Protein AF-A0A4Y2TIR6-F1 (afdb_monomer_lite)

Secondary structure (DSSP, 8-state):
--HHHHHHHTT-----PPTT-GGG----SGGGGTTPPPSSHHHHHHHHHHHHHT--HHHHHHHHHHHHHHHHHGGGSTT-----

Sequence (84 aa):
MTIPILVTKLKWEVWSHPLYCPDLASNPGFKHLSGTRFSSNNDVKTAAENGLNGKGRDFYQAGLNKLVLRSDKCPNRFGDYVEK

Structure (mmCIF, N/CA/C/O backbone):
data_AF-A0A4Y2TIR6-F1
#
_entry.id   AF-A0A4Y2TIR6-F1
#
loop_
_atom_site.group_PDB
_atom_site.id
_atom_site.type_symbol
_atom_site.label_atom_id
_atom_site.label_alt_id
_atom_site.label_comp_id
_atom_site.label_asym_id
_atom_site.label_entity_id
_atom_site.label_seq_id
_atom_site.pdbx_PDB_ins_code
_atom_site.Cartn_x
_atom_site.Cartn_y
_atom_site.Cartn_z
_atom_site.occupancy
_atom_site.B_iso_or_equiv
_atom_site.auth_seq_id
_atom_site.auth_comp_id
_atom_site.auth_asym_id
_atom_site.auth_atom_id
_atom_site.pdbx_PDB_model_num
ATOM 1 N N . MET A 1 1 ? 19.705 -4.036 8.734 1.00 51.28 1 MET A N 1
ATOM 2 C CA . MET A 1 1 ? 19.476 -5.041 7.671 1.00 51.28 1 MET A CA 1
ATOM 3 C C . MET A 1 1 ? 18.809 -4.306 6.518 1.00 51.28 1 MET A C 1
ATOM 5 O O . MET A 1 1 ? 17.777 -3.694 6.754 1.00 51.28 1 MET A O 1
ATOM 9 N N . THR A 1 2 ? 19.433 -4.219 5.344 1.00 68.88 2 THR A N 1
ATOM 10 C CA . THR A 1 2 ? 18.883 -3.438 4.222 1.00 68.88 2 THR A CA 1
ATOM 11 C C . THR A 1 2 ? 17.811 -4.249 3.488 1.00 68.88 2 THR A C 1
ATOM 13 O O . THR A 1 2 ? 17.925 -5.469 3.366 1.00 68.88 2 THR A O 1
ATOM 16 N N . ILE A 1 3 ? 16.764 -3.570 3.010 1.00 77.81 3 ILE A N 1
ATOM 17 C CA . ILE A 1 3 ? 15.609 -4.155 2.301 1.00 77.81 3 ILE A CA 1
ATOM 18 C C . ILE A 1 3 ? 16.014 -5.167 1.197 1.00 77.81 3 ILE A C 1
ATOM 20 O O . ILE A 1 3 ? 15.400 -6.234 1.144 1.00 77.81 3 ILE A O 1
ATOM 24 N N . PRO A 1 4 ? 17.081 -4.947 0.393 1.00 78.00 4 PRO A N 1
ATOM 25 C CA . PRO A 1 4 ? 17.499 -5.899 -0.643 1.00 78.00 4 PRO A CA 1
ATOM 26 C C . PRO A 1 4 ? 17.916 -7.280 -0.112 1.00 78.00 4 PRO A C 1
ATOM 28 O O . PRO A 1 4 ? 17.672 -8.288 -0.766 1.00 78.00 4 PRO A O 1
ATOM 31 N N . ILE A 1 5 ? 18.504 -7.355 1.089 1.00 85.19 5 ILE A N 1
ATOM 32 C CA . ILE A 1 5 ? 18.967 -8.624 1.683 1.00 85.19 5 ILE A CA 1
ATOM 33 C C . ILE A 1 5 ? 17.780 -9.499 2.110 1.00 85.19 5 ILE A C 1
ATOM 35 O O . ILE A 1 5 ? 17.857 -10.725 2.075 1.00 85.19 5 ILE A O 1
ATOM 39 N N . LEU A 1 6 ? 16.679 -8.884 2.546 1.00 89.50 6 LEU A N 1
ATOM 40 C CA . LEU A 1 6 ? 15.480 -9.625 2.933 1.00 89.50 6 LEU A CA 1
ATOM 41 C C . LEU A 1 6 ? 14.775 -10.212 1.704 1.00 89.50 6 LEU A C 1
ATOM 43 O O . LEU A 1 6 ? 14.341 -11.361 1.742 1.00 89.50 6 LEU A O 1
ATOM 47 N N . VAL A 1 7 ? 14.719 -9.455 0.607 1.00 89.94 7 VAL A N 1
ATOM 48 C CA . VAL A 1 7 ? 14.085 -9.893 -0.643 1.00 89.94 7 VAL A CA 1
ATOM 49 C C . VAL A 1 7 ? 14.789 -11.117 -1.234 1.00 89.94 7 VAL A C 1
ATOM 51 O O . VAL A 1 7 ? 14.125 -12.093 -1.587 1.00 89.94 7 VAL A O 1
ATOM 54 N N . THR A 1 8 ? 16.126 -11.126 -1.250 1.00 86.00 8 THR A N 1
ATOM 55 C CA . THR A 1 8 ? 16.892 -12.283 -1.745 1.00 86.00 8 THR A CA 1
ATOM 56 C C . THR A 1 8 ? 16.699 -13.523 -0.874 1.00 86.00 8 THR A C 1
ATOM 58 O O . THR A 1 8 ? 16.554 -14.624 -1.403 1.00 86.00 8 THR A O 1
ATOM 61 N N . LYS A 1 9 ? 16.615 -13.367 0.454 1.00 93.06 9 LYS A N 1
ATOM 62 C CA . LYS A 1 9 ? 16.324 -14.480 1.379 1.00 93.06 9 LYS A CA 1
ATOM 63 C C . LYS A 1 9 ? 14.940 -15.090 1.164 1.00 93.06 9 LYS A C 1
ATOM 65 O O . LYS A 1 9 ? 14.791 -16.303 1.280 1.00 93.06 9 LYS A O 1
ATOM 70 N N . LEU A 1 10 ? 13.948 -14.264 0.840 1.00 93.69 10 LEU A N 1
ATOM 71 C CA . LEU A 1 10 ? 12.588 -14.713 0.531 1.00 93.69 10 LEU A CA 1
ATOM 72 C C . LEU A 1 10 ? 12.444 -15.243 -0.906 1.00 93.69 10 LEU A C 1
ATOM 74 O O . LEU A 1 10 ? 11.381 -15.752 -1.252 1.00 93.69 10 LEU A O 1
ATOM 78 N N . LYS A 1 11 ? 13.509 -15.168 -1.723 1.00 93.06 11 LYS A N 1
ATOM 79 C CA . LYS A 1 11 ? 13.521 -15.529 -3.152 1.00 93.06 11 LYS A CA 1
ATOM 80 C C . LYS A 1 11 ? 12.470 -14.769 -3.968 1.00 93.06 11 LYS A C 1
ATOM 82 O O . LYS A 1 11 ? 11.918 -15.308 -4.923 1.00 93.06 11 LYS A O 1
ATOM 87 N N . TRP A 1 12 ? 12.162 -13.539 -3.569 1.00 91.56 12 TRP A N 1
ATOM 88 C CA . TRP A 1 12 ? 11.214 -12.699 -4.293 1.00 91.56 12 TRP A CA 1
ATOM 89 C C . TRP A 1 12 ? 11.926 -11.904 -5.381 1.00 91.56 12 TRP A C 1
ATOM 91 O O . TRP A 1 12 ? 13.076 -11.492 -5.223 1.00 91.56 12 TRP A O 1
ATOM 101 N N . GLU A 1 13 ? 11.221 -11.677 -6.482 1.00 86.94 13 GLU A N 1
ATOM 102 C CA . GLU A 1 13 ? 11.698 -10.841 -7.575 1.00 86.94 13 GLU A CA 1
ATOM 103 C C . GLU A 1 13 ? 11.405 -9.364 -7.281 1.00 86.94 13 GLU A C 1
ATOM 105 O O . GLU A 1 13 ? 10.300 -9.004 -6.866 1.00 86.94 13 GLU A O 1
ATOM 110 N N . VAL A 1 14 ? 12.401 -8.500 -7.489 1.00 81.19 14 VAL A N 1
ATOM 111 C CA . VAL A 1 14 ? 12.233 -7.047 -7.371 1.00 81.19 14 VAL A CA 1
ATOM 112 C C . VAL A 1 14 ? 11.833 -6.502 -8.731 1.00 81.19 14 VAL A C 1
ATOM 114 O O . VAL A 1 14 ? 12.639 -6.493 -9.658 1.00 81.19 14 VAL A O 1
ATOM 117 N N . TRP A 1 15 ? 10.605 -6.008 -8.836 1.00 75.19 15 TRP A N 1
ATOM 118 C CA . TRP A 1 15 ? 10.146 -5.321 -10.038 1.00 75.19 15 TRP A CA 1
ATOM 119 C C . TRP A 1 15 ? 10.817 -3.947 -10.155 1.00 75.19 15 TRP A C 1
ATOM 121 O O . TRP A 1 15 ? 10.879 -3.182 -9.188 1.00 75.19 15 TRP A O 1
ATOM 131 N N . SER A 1 16 ? 11.326 -3.624 -11.345 1.00 71.88 16 SER A N 1
ATOM 132 C CA . SER A 1 16 ? 11.912 -2.319 -11.646 1.00 71.88 16 SER A CA 1
ATOM 133 C C . SER A 1 16 ? 10.810 -1.262 -11.751 1.00 71.88 16 SER A C 1
ATOM 135 O O . SER A 1 16 ? 10.080 -1.183 -12.735 1.00 71.88 16 SER A O 1
ATOM 137 N N . HIS A 1 17 ? 10.682 -0.422 -10.723 1.00 63.34 17 HIS A N 1
ATOM 138 C CA . HIS A 1 17 ? 9.802 0.742 -10.775 1.00 63.34 17 HIS A CA 1
ATOM 139 C C . HIS A 1 17 ? 10.532 1.909 -11.455 1.00 63.34 17 HIS A C 1
ATOM 141 O O . HIS A 1 17 ? 11.537 2.376 -10.911 1.00 63.34 17 HIS A O 1
ATOM 147 N N . PRO A 1 18 ? 10.061 2.408 -12.614 1.00 61.72 18 PRO A N 1
ATOM 148 C CA . PRO A 1 18 ? 10.624 3.618 -13.194 1.00 61.72 18 PRO A CA 1
ATOM 149 C C . PRO A 1 18 ? 10.465 4.787 -12.213 1.00 61.72 18 PRO A C 1
ATOM 151 O O . PRO A 1 18 ? 9.439 4.922 -11.537 1.00 61.72 18 PRO A O 1
ATOM 154 N N . LEU A 1 19 ? 11.505 5.621 -12.117 1.00 57.62 19 LEU A N 1
ATOM 155 C CA . LEU A 1 19 ? 11.509 6.812 -11.271 1.00 57.62 19 LEU A CA 1
ATOM 156 C C . LEU A 1 19 ? 10.318 7.706 -11.644 1.00 57.62 19 LEU A C 1
ATOM 158 O O . LEU A 1 19 ? 10.199 8.151 -12.779 1.00 57.62 19 LEU A O 1
ATOM 162 N N . TYR A 1 20 ? 9.456 7.964 -10.658 1.00 55.19 20 TYR A N 1
ATOM 163 C CA . TYR A 1 20 ? 8.322 8.884 -10.749 1.00 55.19 20 TYR A CA 1
ATOM 164 C C . TYR A 1 20 ? 7.206 8.484 -11.736 1.00 55.19 20 TYR A C 1
ATOM 166 O O . TYR A 1 20 ? 6.752 9.289 -12.541 1.00 55.19 20 TYR A O 1
ATOM 174 N N . CYS A 1 21 ? 6.681 7.258 -11.629 1.00 62.09 21 CYS A N 1
ATOM 175 C CA . CYS A 1 21 ? 5.388 6.913 -12.232 1.00 62.09 21 CYS A CA 1
ATOM 176 C C . CYS A 1 21 ? 4.302 6.752 -11.147 1.00 62.09 21 CYS A C 1
ATOM 178 O O . CYS A 1 21 ? 4.004 5.625 -10.738 1.00 62.09 21 CYS A O 1
ATOM 180 N N . PRO A 1 22 ? 3.696 7.854 -10.651 1.00 60.81 22 PRO A N 1
ATOM 181 C CA . PRO A 1 22 ? 2.614 7.788 -9.659 1.00 60.81 22 PRO A CA 1
ATOM 182 C C . PRO A 1 22 ? 1.416 6.977 -10.168 1.00 60.81 22 PRO A C 1
ATOM 184 O O . PRO A 1 22 ? 0.642 6.442 -9.378 1.00 60.81 22 PRO A O 1
ATOM 187 N N . ASP A 1 23 ? 1.305 6.815 -11.487 1.00 61.09 23 ASP A N 1
ATOM 188 C CA . ASP A 1 23 ? 0.299 5.981 -12.115 1.00 61.09 23 ASP A CA 1
ATOM 189 C C . ASP A 1 23 ? 0.470 4.476 -11.848 1.00 61.09 23 ASP A C 1
ATOM 191 O O . ASP A 1 23 ? -0.523 3.743 -11.853 1.00 61.09 23 ASP A O 1
ATOM 195 N N . LEU A 1 24 ? 1.681 4.001 -11.558 1.00 60.62 24 LEU A N 1
ATOM 196 C CA . LEU A 1 24 ? 1.927 2.597 -11.202 1.00 60.62 24 LEU A CA 1
ATOM 197 C C . LEU A 1 24 ? 1.665 2.311 -9.716 1.00 60.62 24 LEU A C 1
ATOM 199 O O . LEU A 1 24 ? 1.580 1.152 -9.313 1.00 60.62 24 LEU A O 1
ATOM 203 N N . ALA A 1 25 ? 1.483 3.341 -8.887 1.00 59.75 25 ALA A N 1
ATOM 204 C CA . ALA A 1 25 ? 1.066 3.158 -7.506 1.00 59.75 25 ALA A CA 1
ATOM 205 C C . ALA A 1 25 ? -0.450 2.917 -7.466 1.00 59.75 25 ALA A C 1
ATOM 207 O O . ALA A 1 25 ? -1.253 3.847 -7.365 1.00 59.75 25 ALA A O 1
ATOM 208 N N . SER A 1 26 ? -0.864 1.649 -7.535 1.00 61.47 26 SER A N 1
ATOM 209 C CA . SER A 1 26 ? -2.255 1.266 -7.274 1.00 61.47 26 SER A CA 1
ATOM 210 C C . SER A 1 26 ? -2.572 1.488 -5.792 1.00 61.47 26 SER A C 1
ATOM 212 O O . SER A 1 26 ? -2.526 0.556 -4.993 1.00 61.47 26 SER A O 1
ATOM 214 N N . ASN A 1 27 ? -2.875 2.729 -5.398 1.00 62.84 27 ASN A N 1
ATOM 215 C CA . ASN A 1 27 ? -3.322 3.022 -4.041 1.00 62.84 27 ASN A CA 1
ATOM 216 C C . ASN A 1 27 ? -4.677 2.327 -3.820 1.00 62.84 27 ASN A C 1
ATOM 218 O O . ASN A 1 27 ? -5.647 2.650 -4.521 1.00 62.84 27 ASN A O 1
ATOM 222 N N . PRO A 1 28 ? -4.782 1.391 -2.863 1.00 61.00 28 PRO A N 1
ATOM 223 C CA . PRO A 1 28 ? -6.016 0.681 -2.589 1.00 61.00 28 PRO A CA 1
ATOM 224 C C . PRO A 1 28 ? -7.049 1.626 -1.961 1.00 61.00 28 PRO A C 1
ATOM 226 O O . PRO A 1 28 ? -7.289 1.593 -0.767 1.00 61.00 28 PRO A O 1
ATOM 229 N N . GLY A 1 29 ? -7.755 2.417 -2.770 1.00 62.62 29 GLY A N 1
ATOM 230 C CA . GLY A 1 29 ? -9.112 2.922 -2.509 1.00 62.62 29 GLY A CA 1
ATOM 231 C C . GLY A 1 29 ? -9.437 3.453 -1.102 1.00 62.62 29 GLY A C 1
ATOM 232 O O . GLY A 1 29 ? -10.569 3.283 -0.658 1.00 62.62 29 GLY A O 1
ATOM 233 N N . PHE A 1 30 ? -8.499 4.087 -0.397 1.00 75.38 30 PHE A N 1
ATOM 234 C CA . PHE A 1 30 ? -8.731 4.656 0.941 1.00 75.38 30 PHE A CA 1
ATOM 235 C C . PHE A 1 30 ? -9.304 6.076 0.899 1.00 75.38 30 PHE A C 1
ATOM 237 O O . PHE A 1 30 ? -9.210 6.822 1.866 1.00 75.38 30 PHE A O 1
ATOM 244 N N . LYS A 1 31 ? -9.934 6.469 -0.215 1.00 79.19 31 LYS A N 1
ATOM 245 C CA . LYS A 1 31 ? -10.568 7.790 -0.340 1.00 79.19 31 LYS A CA 1
ATOM 246 C C . LYS A 1 31 ? -11.588 8.048 0.771 1.00 79.19 31 LYS A C 1
ATOM 248 O O . LYS A 1 31 ? -11.722 9.182 1.196 1.00 79.19 31 LYS A O 1
ATOM 253 N N . HIS A 1 32 ? -12.252 7.000 1.262 1.00 77.31 32 HIS A N 1
ATOM 254 C CA . HIS A 1 32 ? -13.209 7.088 2.365 1.00 77.31 32 HIS A CA 1
ATOM 255 C C . HIS A 1 32 ? -12.571 7.457 3.716 1.00 77.31 32 HIS A C 1
ATOM 257 O O . HIS A 1 32 ? -13.282 7.906 4.602 1.00 77.31 32 HIS A O 1
ATOM 263 N N . LEU A 1 33 ? -11.252 7.287 3.872 1.00 84.06 33 LEU A N 1
ATOM 264 C CA . LEU A 1 33 ? -10.501 7.720 5.058 1.00 84.06 33 LEU A CA 1
ATOM 265 C C . LEU A 1 33 ? -9.958 9.151 4.908 1.00 84.06 33 LEU A C 1
ATOM 267 O O . LEU A 1 33 ? -9.380 9.703 5.842 1.00 84.06 33 LEU A O 1
ATOM 271 N N . SER A 1 34 ? -10.092 9.752 3.721 1.00 85.25 34 SER A N 1
ATOM 272 C CA . SER A 1 34 ? -9.606 11.104 3.461 1.00 85.25 34 SER A CA 1
ATOM 273 C C . SER A 1 34 ? -10.459 12.127 4.209 1.00 85.25 34 SER A C 1
ATOM 275 O O . SER A 1 34 ? -11.684 12.081 4.158 1.00 85.25 34 SER A O 1
ATOM 277 N N . GLY A 1 35 ? -9.808 13.055 4.912 1.00 86.06 35 GLY A N 1
ATOM 278 C CA . GLY A 1 35 ? -10.487 14.102 5.682 1.00 86.06 35 GLY A CA 1
ATOM 279 C C . GLY A 1 35 ? -11.064 13.639 7.024 1.00 86.06 35 GLY A C 1
ATOM 280 O O . GLY A 1 35 ? -11.552 14.469 7.788 1.00 86.06 35 GLY A O 1
ATOM 281 N N . THR A 1 36 ? -10.978 12.349 7.357 1.00 89.50 36 THR A N 1
ATOM 282 C CA . THR A 1 36 ? -11.381 11.843 8.672 1.00 89.50 36 THR A CA 1
ATOM 283 C C . THR A 1 36 ? -10.267 12.078 9.689 1.00 89.50 36 THR A C 1
ATOM 285 O O . THR A 1 36 ? -9.145 11.600 9.522 1.00 89.50 36 THR A O 1
ATOM 288 N N . ARG A 1 37 ? -10.568 12.810 10.767 1.00 93.69 37 ARG A N 1
ATOM 289 C CA . ARG A 1 37 ? -9.657 12.959 11.908 1.00 93.69 37 ARG A CA 1
ATOM 290 C C . ARG A 1 37 ? -9.924 11.840 12.909 1.00 93.69 37 ARG A C 1
ATOM 292 O O . ARG A 1 37 ? -11.015 11.756 13.459 1.00 93.69 37 ARG A O 1
ATOM 299 N N . PHE A 1 38 ? -8.920 11.008 13.148 1.00 94.31 38 PHE A N 1
ATOM 300 C CA . PHE A 1 38 ? -8.982 9.930 14.130 1.00 94.31 38 PHE A CA 1
ATOM 301 C C . PHE A 1 38 ? -8.433 10.395 15.479 1.00 94.31 38 PHE A C 1
ATOM 303 O O . PHE A 1 38 ? -7.503 11.203 15.532 1.00 94.31 38 PHE A O 1
ATOM 310 N N . SER A 1 39 ? -9.013 9.885 16.563 1.00 95.88 39 SER A N 1
ATOM 311 C CA . SER A 1 39 ? -8.613 10.231 17.931 1.00 95.88 39 SER A CA 1
ATOM 312 C C . SER A 1 39 ? -7.417 9.410 18.410 1.00 95.88 39 SER A C 1
ATOM 314 O O . SER A 1 39 ? -6.673 9.855 19.281 1.00 95.88 39 SER A O 1
ATOM 316 N N . SER A 1 40 ? -7.210 8.222 17.837 1.00 97.38 40 SER A N 1
ATOM 317 C CA . SER A 1 40 ? -6.114 7.326 18.195 1.00 97.38 40 SER A CA 1
ATOM 318 C C . SER A 1 40 ? -5.605 6.505 17.008 1.00 97.38 40 SER A C 1
ATOM 320 O O . SER A 1 4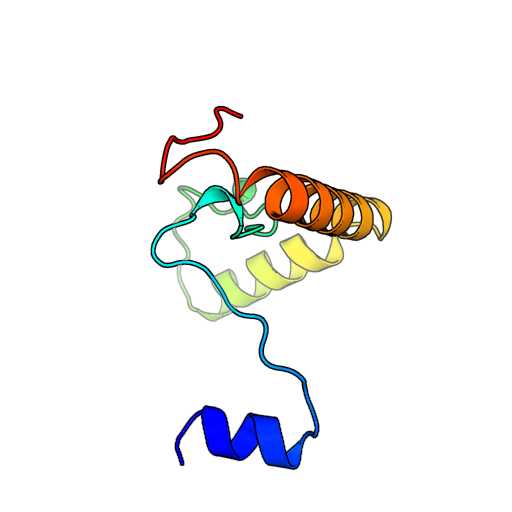0 ? -6.286 6.325 15.996 1.00 97.38 40 SER A O 1
ATOM 322 N N . ASN A 1 41 ? -4.414 5.921 17.166 1.00 96.06 41 ASN A N 1
ATOM 323 C CA . ASN A 1 41 ? -3.863 4.971 16.197 1.00 96.06 41 ASN A CA 1
ATOM 324 C C . ASN A 1 41 ? -4.722 3.703 16.064 1.00 96.06 41 ASN A C 1
ATOM 326 O O . ASN A 1 41 ? -4.747 3.091 14.997 1.00 96.06 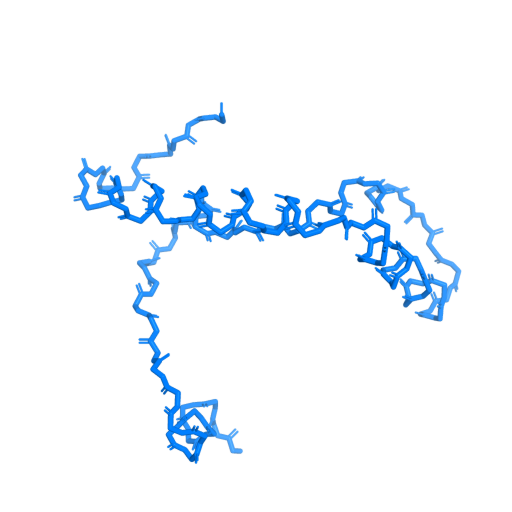41 ASN A O 1
ATOM 330 N N . ASN A 1 42 ? -5.427 3.303 17.128 1.00 96.94 42 ASN A N 1
ATOM 331 C CA . ASN A 1 42 ? -6.297 2.131 17.083 1.00 96.94 42 ASN A CA 1
ATOM 332 C C . ASN A 1 42 ? -7.530 2.377 16.201 1.00 96.94 42 ASN A C 1
ATOM 334 O O . ASN A 1 42 ? -7.950 1.483 15.464 1.00 96.94 42 ASN A O 1
ATOM 338 N N . ASP A 1 43 ? -8.055 3.604 16.208 1.00 94.88 43 ASP A N 1
ATOM 339 C CA . ASP A 1 43 ? -9.170 3.995 15.341 1.00 94.88 43 ASP A CA 1
ATOM 340 C C . ASP A 1 43 ? -8.745 3.971 13.868 1.00 94.88 43 ASP A C 1
ATOM 342 O O . ASP A 1 43 ? -9.471 3.450 13.022 1.00 94.88 43 ASP A O 1
ATOM 346 N N . VAL A 1 44 ? -7.528 4.447 13.565 1.00 92.81 44 VAL A N 1
ATOM 347 C CA . VAL A 1 44 ? -6.945 4.365 12.213 1.00 92.81 44 VAL A CA 1
ATOM 348 C C . VAL A 1 44 ? -6.803 2.909 11.773 1.00 92.81 44 VAL A C 1
ATOM 350 O O . VAL A 1 44 ? -7.189 2.564 10.656 1.00 92.81 44 VAL A O 1
ATOM 353 N N . LYS A 1 45 ? -6.269 2.044 12.646 1.00 93.88 45 LYS A N 1
ATOM 354 C CA . LYS A 1 45 ? -6.083 0.617 12.355 1.00 93.88 45 LYS A CA 1
ATOM 355 C C . LYS A 1 45 ? -7.418 -0.060 12.046 1.00 93.88 45 LYS A C 1
ATOM 357 O O . LYS A 1 45 ? -7.546 -0.704 11.010 1.00 93.88 45 LYS A O 1
ATOM 362 N N .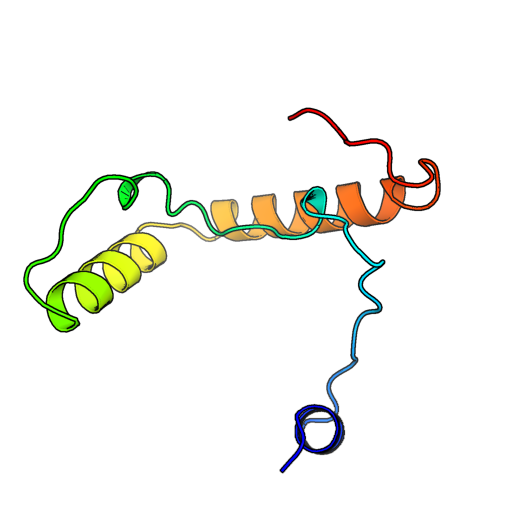 THR A 1 46 ? -8.418 0.170 12.893 1.00 94.06 46 THR A N 1
ATOM 363 C CA . THR A 1 46 ? -9.768 -0.385 12.726 1.00 94.06 46 THR A CA 1
ATOM 364 C C . THR A 1 46 ? -10.410 0.099 11.424 1.00 94.06 46 THR A C 1
ATOM 366 O O . THR A 1 46 ? -10.980 -0.692 10.673 1.00 94.06 46 THR A O 1
ATOM 369 N N . ALA A 1 47 ? -10.286 1.390 11.104 1.00 91.12 47 ALA A N 1
ATOM 370 C CA . ALA A 1 47 ? -10.829 1.949 9.870 1.00 91.12 47 ALA A CA 1
ATOM 371 C C . ALA A 1 47 ? -10.132 1.387 8.616 1.00 91.12 47 ALA A C 1
ATOM 373 O O . ALA A 1 47 ? -10.799 1.075 7.628 1.00 91.12 47 ALA A O 1
ATOM 374 N N . ALA A 1 48 ? -8.810 1.197 8.661 1.00 89.56 48 ALA A N 1
ATOM 375 C CA . ALA A 1 48 ? -8.054 0.579 7.574 1.00 89.56 48 ALA A CA 1
ATOM 376 C C . ALA A 1 48 ? -8.429 -0.899 7.374 1.00 89.56 48 ALA A C 1
ATOM 378 O O . ALA A 1 48 ? -8.651 -1.317 6.237 1.00 89.56 48 ALA A O 1
ATOM 379 N N . GLU A 1 49 ? -8.547 -1.672 8.458 1.00 91.50 49 GLU A N 1
ATOM 380 C CA . GLU A 1 49 ? -8.971 -3.077 8.416 1.00 91.50 49 GLU A CA 1
ATOM 381 C C . GLU A 1 49 ? -10.374 -3.213 7.824 1.00 91.50 49 GLU A C 1
ATOM 383 O O . GLU A 1 49 ? -10.568 -3.967 6.871 1.00 91.50 49 GLU A O 1
ATOM 388 N N . ASN A 1 50 ? -11.335 -2.418 8.299 1.00 89.38 50 ASN A N 1
ATOM 389 C CA . ASN A 1 50 ? -12.690 -2.398 7.747 1.00 89.38 50 ASN A CA 1
ATOM 390 C C . ASN A 1 50 ? -12.697 -1.996 6.264 1.00 89.38 50 ASN A C 1
ATOM 392 O O . ASN A 1 50 ? -13.391 -2.613 5.454 1.00 89.38 50 ASN A O 1
ATOM 396 N N . GLY A 1 51 ? -11.881 -1.007 5.883 1.00 86.50 51 GLY A N 1
ATOM 397 C CA . GLY A 1 51 ? -11.733 -0.569 4.497 1.00 86.50 51 GLY A CA 1
ATOM 398 C C . GLY A 1 51 ? -11.125 -1.624 3.566 1.00 86.50 51 GLY A C 1
ATOM 399 O O . GLY A 1 51 ? -11.429 -1.623 2.371 1.00 86.50 51 GLY A O 1
ATOM 400 N N . LEU A 1 52 ? -10.274 -2.518 4.078 1.00 88.06 52 LEU A N 1
ATOM 401 C CA . LEU A 1 52 ? -9.707 -3.642 3.325 1.00 88.06 52 LEU A CA 1
ATOM 402 C C . LEU A 1 52 ? -10.660 -4.841 3.278 1.00 88.06 52 LEU A C 1
ATOM 404 O O . LEU A 1 52 ? -10.854 -5.415 2.206 1.00 88.06 52 LEU A O 1
ATOM 408 N N . ASN A 1 53 ? -11.287 -5.177 4.407 1.00 88.62 53 ASN A N 1
ATOM 409 C CA . ASN A 1 53 ? -12.230 -6.292 4.529 1.00 88.62 53 ASN A CA 1
ATOM 410 C C . ASN A 1 53 ? -13.523 -6.053 3.738 1.00 88.62 53 ASN A C 1
ATOM 412 O O . ASN A 1 53 ? -14.119 -6.998 3.230 1.00 88.62 53 ASN A O 1
ATOM 416 N N . GLY A 1 54 ? -13.937 -4.793 3.578 1.00 86.25 54 GLY A N 1
ATOM 417 C CA . GLY A 1 54 ? -15.086 -4.422 2.748 1.00 86.25 54 GLY A CA 1
ATOM 418 C C . GLY A 1 54 ? -14.852 -4.545 1.237 1.00 86.25 54 GLY A C 1
ATOM 419 O O . GLY A 1 54 ? -15.776 -4.313 0.459 1.00 86.25 54 GLY A O 1
ATOM 420 N N . LYS A 1 55 ? -13.636 -4.881 0.786 1.00 86.38 55 LYS A N 1
ATOM 421 C CA . LYS A 1 55 ? -13.311 -5.006 -0.641 1.00 86.38 55 LYS A CA 1
ATOM 422 C C . LYS A 1 55 ? -13.353 -6.464 -1.078 1.00 86.38 55 LYS A C 1
ATOM 424 O O . LYS A 1 55 ? -12.640 -7.308 -0.546 1.00 86.38 55 LYS A O 1
ATOM 429 N N . GLY A 1 56 ? -14.159 -6.744 -2.098 1.00 89.00 56 GLY A N 1
ATOM 430 C CA . GLY A 1 56 ? -14.218 -8.061 -2.729 1.00 89.00 56 GLY A CA 1
ATOM 431 C C . GLY A 1 56 ? -12.990 -8.367 -3.592 1.00 89.00 56 GLY A C 1
ATOM 432 O O . GLY A 1 56 ? -12.229 -7.471 -3.962 1.00 89.00 56 GLY A O 1
ATOM 433 N N . ARG A 1 57 ? -12.827 -9.641 -3.975 1.00 91.44 57 ARG A N 1
ATOM 434 C CA . ARG A 1 57 ? -11.753 -10.084 -4.887 1.00 91.44 57 ARG A CA 1
ATOM 435 C C . ARG A 1 57 ? -11.721 -9.292 -6.191 1.00 91.44 57 ARG A C 1
ATOM 437 O O . ARG A 1 57 ? -10.637 -8.932 -6.639 1.00 91.44 57 ARG A O 1
ATOM 444 N N . ASP A 1 58 ? -12.884 -8.965 -6.746 1.00 91.69 58 ASP A N 1
ATOM 445 C CA . ASP A 1 58 ? -12.992 -8.249 -8.021 1.00 91.69 58 ASP A CA 1
ATOM 446 C C . ASP A 1 58 ? -12.338 -6.865 -7.965 1.00 91.69 58 ASP A C 1
ATOM 448 O O . ASP A 1 58 ? -11.726 -6.432 -8.939 1.00 91.69 58 ASP A O 1
ATOM 452 N N . PHE A 1 59 ? -12.383 -6.193 -6.807 1.00 86.38 59 PHE A N 1
ATOM 453 C CA . PHE A 1 59 ? -11.695 -4.917 -6.606 1.00 86.38 59 PHE A CA 1
ATOM 454 C C . PHE A 1 59 ? -10.176 -5.076 -6.750 1.00 86.38 59 PHE A C 1
ATOM 456 O O . PHE A 1 59 ? -9.529 -4.303 -7.459 1.00 86.38 59 PHE A O 1
ATOM 463 N N . TYR A 1 60 ? -9.604 -6.086 -6.091 1.00 86.19 60 TYR A N 1
ATOM 464 C CA . TYR A 1 60 ? -8.168 -6.357 -6.146 1.00 86.19 60 TYR A CA 1
ATOM 465 C C . TYR A 1 60 ? -7.745 -6.828 -7.538 1.00 86.19 60 TYR A C 1
ATOM 467 O O . TYR A 1 60 ? -6.745 -6.342 -8.064 1.00 86.19 60 TYR A O 1
ATOM 475 N N . GLN A 1 61 ? -8.542 -7.690 -8.174 1.00 90.44 61 GLN A N 1
ATOM 476 C CA . GLN A 1 61 ? -8.298 -8.145 -9.539 1.00 90.44 61 GLN A CA 1
ATOM 477 C C . GLN A 1 61 ? -8.315 -6.978 -10.533 1.00 90.44 61 GLN A C 1
ATOM 479 O O . GLN A 1 61 ? -7.407 -6.855 -11.353 1.00 90.44 61 GLN A O 1
ATOM 484 N N . ALA A 1 62 ? -9.303 -6.085 -10.440 1.00 87.81 62 ALA A N 1
ATOM 485 C CA . ALA A 1 62 ? -9.380 -4.899 -11.288 1.00 87.81 62 ALA A CA 1
ATOM 486 C C . ALA A 1 62 ? -8.183 -3.958 -11.072 1.00 87.81 62 ALA A C 1
ATOM 488 O O . ALA A 1 62 ? -7.632 -3.433 -12.041 1.00 87.81 62 ALA A O 1
ATOM 489 N N . GLY A 1 63 ? -7.748 -3.774 -9.820 1.00 84.94 63 GLY A N 1
ATOM 490 C CA . GLY A 1 63 ? -6.554 -2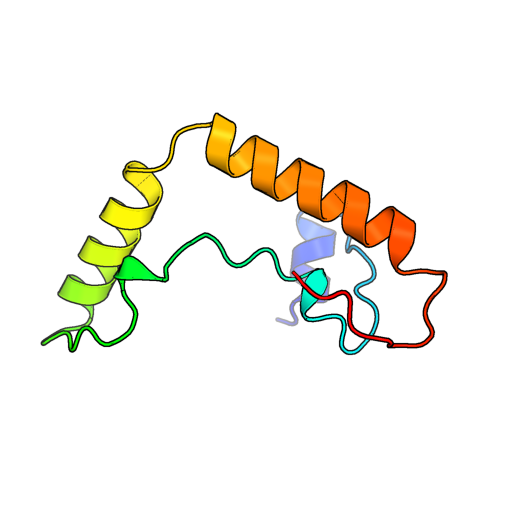.993 -9.487 1.00 84.94 63 GLY A CA 1
ATOM 491 C C . GLY A 1 63 ? -5.277 -3.574 -10.103 1.00 84.94 63 GLY A C 1
ATOM 492 O O . GLY A 1 63 ? -4.519 -2.844 -10.741 1.00 84.94 63 GLY A O 1
ATOM 493 N N . LEU A 1 64 ? -5.079 -4.891 -9.985 1.00 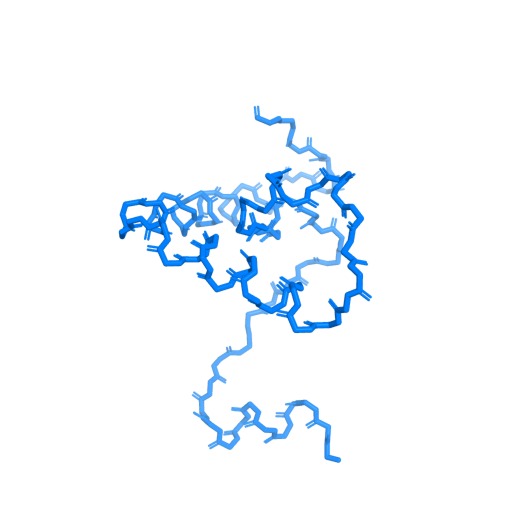85.44 64 LEU A N 1
ATOM 494 C CA . LEU A 1 64 ? -3.941 -5.596 -10.585 1.00 85.44 64 LEU A CA 1
ATOM 495 C C . LEU A 1 64 ? -3.975 -5.537 -12.116 1.00 85.44 64 LEU A C 1
ATOM 497 O O . LEU A 1 64 ? -2.965 -5.214 -12.736 1.00 85.44 64 LEU A O 1
ATOM 501 N N . ASN A 1 65 ? -5.136 -5.749 -12.737 1.00 86.62 65 ASN A N 1
ATOM 502 C CA . ASN A 1 65 ? -5.282 -5.643 -14.190 1.00 86.62 65 ASN A CA 1
ATOM 503 C C . ASN A 1 65 ? -4.977 -4.218 -14.686 1.00 86.62 65 ASN A C 1
ATOM 505 O O . ASN A 1 65 ? -4.334 -4.044 -15.722 1.00 86.62 65 ASN A O 1
ATOM 509 N N . LYS A 1 66 ? -5.389 -3.183 -13.936 1.00 81.56 66 LYS A N 1
ATOM 510 C CA . LYS A 1 66 ? -5.049 -1.787 -14.253 1.00 81.56 66 LYS A CA 1
ATOM 511 C C . LYS A 1 66 ? -3.545 -1.532 -14.129 1.00 81.56 66 LYS A C 1
ATOM 513 O O . LYS A 1 66 ? -3.012 -0.762 -14.925 1.00 81.56 66 LYS A O 1
ATOM 518 N N . LEU A 1 67 ? -2.871 -2.172 -13.171 1.00 79.44 67 LEU A N 1
ATOM 519 C CA . LEU A 1 67 ? -1.418 -2.092 -13.027 1.00 79.44 67 LEU A CA 1
ATOM 520 C C . LEU A 1 67 ? -0.703 -2.717 -14.227 1.00 79.44 67 LEU A C 1
ATOM 522 O O . LEU A 1 67 ? 0.147 -2.053 -14.808 1.00 79.44 67 LEU A O 1
ATOM 526 N N . VAL A 1 68 ? -1.093 -3.928 -14.640 1.00 83.50 68 VAL A N 1
ATOM 527 C CA . VAL A 1 68 ? -0.549 -4.593 -15.841 1.00 83.50 68 VAL A CA 1
ATOM 528 C C . VAL A 1 68 ? -0.703 -3.686 -17.063 1.00 83.50 68 VAL A C 1
ATOM 530 O O . VAL A 1 68 ? 0.286 -3.330 -17.698 1.00 83.50 68 VAL A O 1
ATOM 533 N N . LEU A 1 69 ? -1.918 -3.182 -17.305 1.00 81.06 69 LEU A N 1
ATOM 534 C CA . LEU A 1 69 ? -2.196 -2.292 -18.435 1.00 81.06 69 LEU A CA 1
ATOM 535 C C . LEU A 1 69 ? -1.374 -0.991 -18.404 1.00 81.06 69 LEU A C 1
ATOM 537 O O . LEU A 1 69 ? -1.014 -0.457 -19.454 1.00 81.06 69 LEU A O 1
ATOM 541 N N . ARG A 1 70 ? -1.122 -0.426 -17.215 1.00 75.75 70 ARG A N 1
ATOM 542 C CA . ARG A 1 70 ? -0.303 0.788 -17.069 1.00 75.75 70 ARG A CA 1
ATOM 543 C C . ARG A 1 70 ? 1.178 0.495 -17.291 1.00 75.75 70 ARG A C 1
ATOM 545 O O . ARG A 1 70 ? 1.834 1.294 -17.954 1.00 75.75 70 ARG A O 1
ATOM 552 N N . SER A 1 71 ? 1.678 -0.638 -16.805 1.00 73.06 71 SER A N 1
ATOM 553 C CA . SER A 1 71 ? 3.052 -1.090 -17.045 1.00 73.06 71 SER A CA 1
ATOM 554 C C . SER A 1 71 ? 3.326 -1.300 -18.532 1.00 73.06 71 SER A C 1
ATOM 556 O O . SER A 1 71 ? 4.364 -0.852 -19.004 1.00 73.06 71 SER A O 1
ATOM 558 N N . ASP A 1 72 ? 2.372 -1.854 -19.286 1.00 72.25 72 ASP A N 1
ATOM 559 C CA . ASP A 1 72 ? 2.501 -2.031 -20.741 1.00 72.25 72 ASP A CA 1
ATOM 560 C C . ASP A 1 72 ? 2.554 -0.693 -21.503 1.00 72.25 72 ASP A C 1
ATOM 562 O O . ASP A 1 72 ? 3.179 -0.585 -22.557 1.00 72.25 72 ASP A O 1
ATOM 566 N N . LYS A 1 73 ? 1.911 0.357 -20.973 1.00 65.56 73 LYS A N 1
ATOM 567 C CA . LYS A 1 73 ? 1.871 1.699 -21.587 1.00 65.56 73 LYS A CA 1
ATOM 568 C C . LYS A 1 73 ? 3.029 2.610 -21.160 1.00 65.56 73 LYS A C 1
ATOM 570 O O . LYS A 1 73 ? 3.342 3.564 -21.873 1.00 65.56 73 LYS A O 1
ATOM 575 N N . CYS A 1 74 ? 3.660 2.339 -20.018 1.00 61.59 74 CYS A N 1
ATOM 576 C CA . CYS A 1 74 ? 4.705 3.178 -19.423 1.00 61.59 74 CYS A CA 1
ATOM 577 C C . CYS A 1 74 ? 5.993 3.343 -20.270 1.00 61.59 74 CYS A C 1
ATOM 579 O O . CYS A 1 74 ? 6.575 4.429 -20.212 1.00 61.59 74 CYS A O 1
ATOM 581 N N . PRO A 1 75 ? 6.446 2.367 -21.090 1.00 58.25 75 PRO A N 1
ATOM 582 C CA . PRO A 1 75 ? 7.645 2.529 -21.916 1.00 58.25 75 PRO A CA 1
ATOM 583 C C . PRO A 1 75 ? 7.539 3.624 -22.990 1.00 58.25 75 PRO A C 1
ATOM 585 O O . PRO A 1 75 ? 8.562 4.034 -23.526 1.00 58.25 75 PRO A O 1
ATOM 588 N N . ASN A 1 76 ? 6.334 4.113 -23.313 1.00 51.28 76 ASN A N 1
ATOM 589 C CA . ASN A 1 76 ? 6.104 4.963 -24.487 1.00 51.28 76 ASN A CA 1
ATOM 590 C C . ASN A 1 76 ? 5.907 6.465 -24.188 1.00 51.28 76 ASN A C 1
ATOM 592 O O . ASN A 1 76 ? 5.477 7.198 -25.074 1.00 51.28 76 ASN A O 1
ATOM 596 N N . ARG A 1 77 ? 6.139 6.949 -22.956 1.00 54.03 77 ARG A N 1
ATOM 597 C CA . ARG A 1 77 ? 5.725 8.324 -22.589 1.00 54.03 77 ARG A CA 1
ATOM 598 C C . ARG A 1 77 ? 6.744 9.255 -21.944 1.00 54.03 77 ARG A C 1
ATOM 600 O O . ARG A 1 77 ? 6.357 10.375 -21.654 1.00 54.03 77 ARG A O 1
ATOM 607 N N . PHE A 1 78 ? 8.006 8.872 -21.729 1.00 53.22 78 PHE A N 1
ATOM 608 C CA . PHE A 1 78 ? 9.024 9.796 -21.177 1.00 53.22 78 PHE A CA 1
ATOM 609 C C . PHE A 1 78 ? 8.549 10.634 -19.957 1.00 53.22 78 PHE A C 1
ATOM 611 O O . PHE A 1 78 ? 8.987 11.760 -19.763 1.00 53.22 78 PHE A O 1
ATOM 618 N N . GLY A 1 79 ? 7.653 10.096 -19.119 1.00 52.41 79 GLY A N 1
ATOM 619 C CA . GLY A 1 79 ? 7.116 10.812 -17.954 1.00 52.41 79 GLY A CA 1
ATOM 620 C C . GLY A 1 79 ? 5.806 11.590 -18.159 1.00 52.41 79 GLY A C 1
ATOM 621 O O . GLY A 1 79 ? 5.341 12.195 -17.195 1.00 52.41 79 GLY A O 1
ATOM 622 N N . ASP A 1 80 ? 5.161 11.543 -19.330 1.00 52.69 80 ASP A N 1
ATOM 623 C CA . ASP A 1 80 ? 3.855 12.188 -19.525 1.00 52.69 80 ASP A CA 1
ATOM 624 C C . ASP A 1 80 ? 2.728 11.438 -18.795 1.00 52.69 80 ASP A C 1
ATOM 626 O O . ASP A 1 80 ? 2.360 10.303 -19.126 1.00 52.69 80 ASP A O 1
ATOM 630 N N . TYR A 1 81 ? 2.163 12.121 -17.799 1.00 52.50 81 TYR A N 1
ATOM 631 C CA . TYR A 1 81 ? 1.043 11.70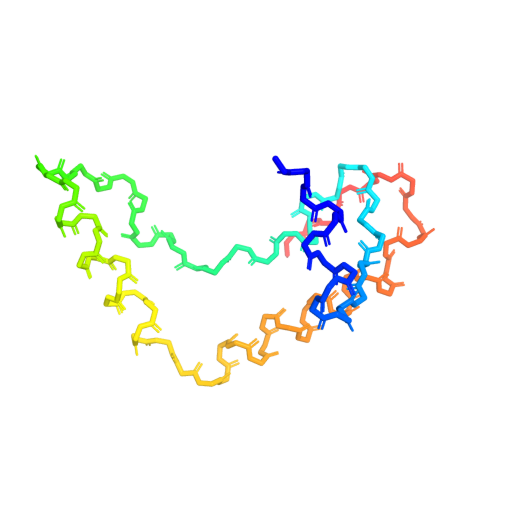3 -16.956 1.00 52.50 81 TYR A CA 1
ATOM 632 C C . TYR A 1 81 ? -0.124 11.131 -17.780 1.00 52.50 81 TYR A C 1
ATOM 634 O O . TYR A 1 81 ? -0.585 11.734 -18.757 1.00 52.50 81 TYR A O 1
ATOM 642 N N . VAL A 1 82 ? -0.620 9.949 -17.402 1.00 50.22 82 VAL A N 1
ATOM 643 C CA . VAL A 1 82 ? -1.848 9.394 -17.984 1.00 50.22 82 VAL A CA 1
ATOM 644 C C . VAL A 1 82 ? -3.010 9.856 -17.111 1.00 50.22 82 VAL A C 1
ATOM 646 O O . VAL A 1 82 ? -3.248 9.305 -16.036 1.00 50.22 82 VAL A O 1
ATOM 649 N N . GLU A 1 83 ? -3.747 10.865 -17.585 1.00 53.72 83 GLU A N 1
ATOM 650 C CA . GLU A 1 83 ? -5.025 11.242 -16.978 1.00 53.72 83 GLU A CA 1
ATOM 651 C C . GLU A 1 83 ? -5.990 10.047 -16.873 1.00 53.72 83 GLU A C 1
ATOM 653 O O . GLU A 1 83 ? -5.872 9.028 -17.556 1.00 53.72 83 GLU A O 1
ATOM 658 N N . LYS A 1 84 ? -6.889 10.179 -15.902 1.00 50.50 84 LYS A N 1
ATOM 659 C CA . LYS A 1 84 ? -7.517 9.110 -15.126 1.00 50.50 84 LYS A CA 1
ATOM 660 C C . LYS A 1 84 ? -8.498 8.221 -15.878 1.00 50.50 84 LYS A C 1
ATOM 662 O O . LYS A 1 84 ? -9.358 8.772 -16.589 1.00 50.50 84 LYS A O 1
#

Radius of gyration: 16.59 Å; chains: 1; bounding box: 35×30×43 Å

pLDDT: mean 77.5, std 14.76, range [50.22, 97.38]

Organism: Araneus ventricosus (NCBI:txid182803)

Foldseek 3Di:
DDPVVVCVVVVHDDDDDPPDDVQLPLDLPCVVCPPDDDPDPVRVVVSVVCSVVPDDPVSVVVSVVSNVVVVVVVVPDPNDDDDD

InterPro domains:
  IPR036397 Ribonuclease H superfamily [G3DSA:3.30.420.10] (5-83)
  IPR052709 Transposase-Methyltransferase Hybrid [PTHR46060] (8-82)